Protein AF-A0A9Q0C2G9-F1 (afdb_monomer_lite)

Sequence (74 aa):
MAWTSEENKRFERALARYDEDTSDRWEKIAAMVGGGKTVEQIRRHYDELVQDVEQIESGNVRYTNSNRRNGRTN

Secondary structure (DSSP, 8-state):
-PPPHHHHHHHHHHHHHS-TT-TTHHHHHHHHH-TT--HHHHHHHHHHHHHHHHHHHTT---------------

Foldseek 3Di:
DDDDPLLVVQLVVLPVVQDPPRVVSLVSSCVSSDPPQDSVNSVVVVVVVVVQVVCVVVVNDPPPPPDDDDDDDD

Organism: NCBI:txid2022672

InterPro domains:
  IPR001005 SANT/Myb domain [PF00249] (2-46)
  IPR001005 SANT/Myb domain [PS50090] (1-50)
  IPR001005 SANT/Myb domain [SM00717] (2-52)
  IPR001005 SANT/Myb domain [cd00167] (2-50)
  IPR009057 Homedomain-like superfamily [SSF46689] (3-57)
  IPR017884 SANT domain [PS51293] (1-46)
  IPR044636 Transcription factor RADIALIS-like [PTHR43952] (2-70)

pLDDT: mean 79.88, std 17.28, range [45.94, 94.69]

Structure (mmCIF, N/CA/C/O backbone):
data_AF-A0A9Q0C2G9-F1
#
_entry.id   AF-A0A9Q0C2G9-F1
#
loop_
_atom_site.group_PDB
_atom_site.id
_atom_site.type_symbol
_atom_site.label_atom_id
_atom_site.label_alt_id
_atom_site.label_comp_id
_atom_site.label_asym_id
_atom_site.label_entity_id
_atom_site.label_seq_id
_atom_site.pdbx_PDB_ins_code
_atom_site.Cartn_x
_atom_site.Cartn_y
_atom_site.Cartn_z
_atom_site.occupancy
_atom_site.B_iso_or_equiv
_atom_site.auth_seq_id
_atom_site.auth_comp_id
_atom_site.auth_asym_id
_atom_site.auth_atom_id
_atom_site.pdbx_PDB_model_num
ATOM 1 N N . MET A 1 1 ? 14.824 3.199 -2.030 1.00 61.69 1 MET A N 1
ATOM 2 C CA . MET A 1 1 ? 14.788 2.272 -3.182 1.00 61.69 1 MET A CA 1
ATOM 3 C C . MET A 1 1 ? 13.573 2.622 -4.011 1.00 61.69 1 MET A C 1
ATOM 5 O O . MET A 1 1 ? 12.531 2.850 -3.415 1.00 61.69 1 MET A O 1
ATOM 9 N N . ALA A 1 2 ? 13.708 2.727 -5.331 1.00 81.75 2 ALA A N 1
ATOM 10 C CA . ALA A 1 2 ? 12.561 2.985 -6.196 1.00 81.75 2 ALA A CA 1
ATOM 11 C C . ALA A 1 2 ? 11.721 1.707 -6.345 1.00 81.75 2 ALA A C 1
ATOM 13 O O . ALA A 1 2 ? 12.286 0.618 -6.461 1.00 81.75 2 ALA A O 1
ATOM 14 N N . TRP A 1 3 ? 10.397 1.849 -6.332 1.00 87.88 3 TRP A N 1
ATOM 15 C CA . TRP A 1 3 ? 9.471 0.761 -6.631 1.00 87.88 3 TRP A CA 1
ATOM 16 C C . TRP A 1 3 ? 9.396 0.535 -8.136 1.00 87.88 3 TRP A C 1
ATOM 18 O O . TRP A 1 3 ? 9.190 1.468 -8.914 1.00 87.88 3 TRP A O 1
ATOM 28 N N . THR A 1 4 ? 9.556 -0.713 -8.559 1.00 90.75 4 THR A N 1
ATOM 29 C CA . THR A 1 4 ? 9.284 -1.089 -9.946 1.00 90.75 4 THR A CA 1
ATOM 30 C C . THR A 1 4 ? 7.780 -1.199 -10.180 1.00 90.75 4 THR A C 1
ATOM 32 O O . THR A 1 4 ? 6.998 -1.462 -9.265 1.00 90.75 4 THR A O 1
ATOM 35 N N . SER A 1 5 ? 7.350 -1.061 -11.437 1.00 89.56 5 SER A N 1
ATOM 36 C CA . SER A 1 5 ? 5.935 -1.222 -11.788 1.00 89.56 5 SER A CA 1
ATOM 37 C C . SER A 1 5 ? 5.395 -2.619 -11.465 1.00 89.56 5 SER A C 1
ATOM 39 O O . SER A 1 5 ? 4.200 -2.768 -11.235 1.00 89.56 5 SER A O 1
ATOM 41 N N . GLU A 1 6 ? 6.244 -3.649 -11.461 1.00 91.50 6 GLU A N 1
ATOM 42 C CA . GLU A 1 6 ? 5.821 -5.001 -11.096 1.00 91.50 6 GLU A CA 1
ATOM 43 C C . GLU A 1 6 ? 5.652 -5.160 -9.581 1.00 91.50 6 GLU A C 1
ATOM 45 O O . GLU A 1 6 ? 4.646 -5.718 -9.144 1.00 91.50 6 GLU A O 1
ATOM 50 N N . GLU A 1 7 ? 6.573 -4.617 -8.781 1.00 92.06 7 GLU A N 1
ATOM 51 C CA . GLU A 1 7 ? 6.433 -4.591 -7.321 1.00 92.06 7 GLU A CA 1
ATOM 52 C C . GLU A 1 7 ? 5.188 -3.804 -6.904 1.00 92.06 7 GLU A C 1
ATOM 54 O O . GLU A 1 7 ? 4.422 -4.290 -6.075 1.00 92.06 7 GLU A O 1
ATOM 59 N N . ASN A 1 8 ? 4.926 -2.651 -7.535 1.0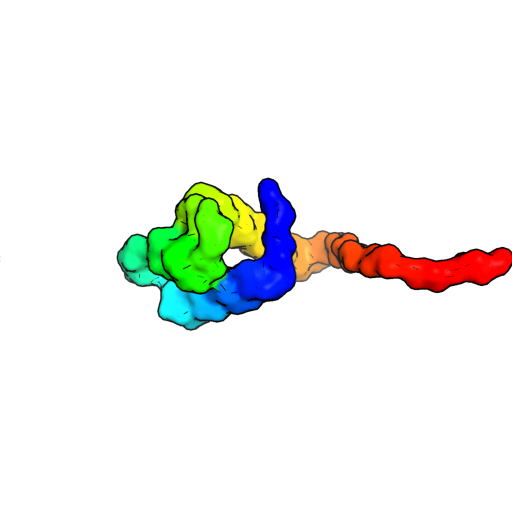0 91.12 8 ASN A N 1
ATOM 60 C CA . ASN A 1 8 ? 3.733 -1.856 -7.242 1.00 91.12 8 ASN A CA 1
ATOM 61 C C . ASN A 1 8 ? 2.444 -2.628 -7.556 1.00 91.12 8 ASN A C 1
ATOM 63 O O . ASN A 1 8 ? 1.539 -2.678 -6.733 1.00 91.12 8 ASN A O 1
ATOM 67 N N . LYS A 1 9 ? 2.385 -3.323 -8.701 1.00 92.44 9 LYS A N 1
ATOM 68 C CA . LYS A 1 9 ? 1.227 -4.167 -9.042 1.00 92.44 9 LYS A CA 1
ATOM 69 C C . LYS A 1 9 ? 0.999 -5.282 -8.025 1.00 92.44 9 LYS A C 1
ATOM 71 O O . LYS A 1 9 ? -0.144 -5.626 -7.735 1.00 92.44 9 LYS A O 1
ATOM 76 N N . ARG A 1 10 ? 2.069 -5.904 -7.518 1.00 94.69 10 ARG A N 1
ATOM 77 C CA . ARG A 1 10 ? 1.955 -6.936 -6.474 1.00 94.69 10 ARG A CA 1
ATOM 78 C C . ARG A 1 10 ? 1.491 -6.329 -5.154 1.00 94.69 10 ARG A C 1
ATOM 80 O O . ARG A 1 10 ? 0.658 -6.933 -4.491 1.00 94.69 10 ARG A O 1
ATOM 87 N N . PHE A 1 11 ? 1.977 -5.138 -4.817 1.00 94.19 11 PHE A N 1
ATOM 88 C CA . PHE A 1 11 ? 1.565 -4.388 -3.635 1.00 94.19 11 PHE A CA 1
ATOM 89 C C . PHE A 1 11 ? 0.077 -4.022 -3.677 1.00 94.19 11 PHE A C 1
ATOM 91 O O . PHE A 1 11 ? -0.643 -4.352 -2.742 1.00 94.19 11 PHE A O 1
ATOM 98 N N . GLU A 1 12 ? -0.420 -3.469 -4.784 1.00 93.06 12 GLU A N 1
ATOM 99 C CA . GLU A 1 12 ? -1.844 -3.143 -4.959 1.00 93.06 12 GLU A CA 1
ATOM 100 C C . GLU A 1 12 ? -2.739 -4.387 -4.844 1.00 93.06 12 GLU A C 1
ATOM 102 O O . GLU A 1 12 ? -3.763 -4.368 -4.162 1.00 93.06 12 GLU A O 1
ATOM 107 N N . ARG A 1 13 ? -2.332 -5.514 -5.447 1.00 93.94 13 ARG A N 1
ATOM 108 C CA . ARG A 1 13 ? -3.049 -6.794 -5.291 1.00 93.94 13 ARG A CA 1
ATOM 109 C C . ARG A 1 13 ? -3.032 -7.297 -3.851 1.00 93.94 13 ARG A C 1
ATOM 111 O O . ARG A 1 13 ? -4.017 -7.879 -3.405 1.00 93.94 13 ARG A O 1
ATOM 118 N N . ALA A 1 14 ? -1.921 -7.107 -3.146 1.00 94.44 14 ALA A N 1
ATOM 119 C CA . ALA A 1 14 ? -1.797 -7.502 -1.753 1.00 94.44 14 ALA A CA 1
ATOM 120 C C . ALA A 1 14 ? -2.701 -6.647 -0.856 1.00 94.44 14 ALA A C 1
ATOM 122 O O . ALA A 1 14 ? -3.379 -7.205 -0.001 1.00 94.44 14 ALA A O 1
ATOM 123 N N . LEU A 1 15 ? -2.788 -5.335 -1.097 1.00 93.31 15 LEU A N 1
ATOM 124 C CA . LEU A 1 15 ? -3.729 -4.448 -0.405 1.00 93.31 15 LEU A CA 1
ATOM 125 C C . LEU A 1 15 ? -5.187 -4.840 -0.654 1.00 93.31 15 LEU A C 1
ATOM 127 O O . LEU A 1 15 ? -5.979 -4.833 0.280 1.00 93.31 15 LEU A O 1
ATOM 131 N N . ALA A 1 16 ? -5.531 -5.232 -1.884 1.00 91.44 16 ALA A N 1
ATOM 132 C CA . ALA A 1 16 ? -6.875 -5.710 -2.212 1.00 91.44 16 ALA A CA 1
ATOM 133 C C . ALA A 1 16 ? -7.212 -7.066 -1.566 1.00 91.44 16 ALA A C 1
ATOM 135 O O . ALA A 1 16 ? -8.382 -7.402 -1.405 1.00 91.44 16 ALA A O 1
ATOM 136 N N . ARG A 1 17 ? -6.195 -7.871 -1.235 1.00 93.50 17 ARG A N 1
ATOM 137 C CA . ARG A 1 17 ? -6.365 -9.187 -0.606 1.00 93.50 17 ARG A CA 1
ATOM 138 C C . ARG A 1 17 ? -6.352 -9.133 0.920 1.00 93.50 17 ARG A C 1
ATOM 140 O O . ARG A 1 17 ? -6.992 -9.977 1.539 1.00 93.50 17 ARG A O 1
ATOM 147 N N . TYR A 1 18 ? -5.576 -8.222 1.495 1.00 93.00 18 TYR A N 1
ATOM 148 C CA . TYR A 1 18 ? -5.410 -8.060 2.933 1.00 93.00 18 TYR A CA 1
ATOM 149 C C . TYR A 1 18 ? -5.965 -6.695 3.337 1.00 93.00 18 TYR A C 1
ATOM 151 O O . TYR A 1 18 ? -5.303 -5.663 3.176 1.00 93.00 18 TYR A O 1
ATOM 159 N N . ASP A 1 19 ? -7.192 -6.718 3.841 1.00 88.25 19 ASP A N 1
ATOM 160 C CA . ASP A 1 19 ? -7.885 -5.587 4.456 1.00 88.25 19 ASP A CA 1
ATOM 161 C C . ASP A 1 19 ? -7.222 -5.136 5.773 1.00 88.25 19 ASP A C 1
ATOM 163 O O . ASP A 1 19 ? -6.245 -5.722 6.249 1.00 88.25 19 ASP A O 1
ATOM 167 N N . GLU A 1 20 ? -7.728 -4.041 6.337 1.00 85.69 20 GLU A N 1
ATOM 168 C CA . GLU A 1 20 ? -7.214 -3.416 7.562 1.00 85.69 20 GLU A CA 1
ATOM 169 C C . GLU A 1 20 ? -7.391 -4.280 8.820 1.00 85.69 20 GLU A C 1
ATOM 171 O O . GLU A 1 20 ? -6.589 -4.159 9.744 1.00 85.69 20 GLU A O 1
ATOM 176 N N . ASP A 1 21 ? -8.366 -5.192 8.831 1.00 89.00 21 ASP A N 1
ATOM 177 C CA . ASP A 1 21 ? -8.630 -6.129 9.933 1.00 89.00 21 ASP A CA 1
ATOM 178 C C . ASP A 1 21 ? -7.708 -7.359 9.910 1.00 89.00 21 ASP A C 1
ATOM 180 O O . ASP A 1 21 ? -7.645 -8.144 10.862 1.00 89.00 21 ASP A O 1
ATOM 184 N N . THR A 1 22 ? -6.948 -7.548 8.831 1.00 90.00 22 THR A N 1
ATOM 185 C CA . THR A 1 22 ? -6.035 -8.679 8.707 1.00 90.00 22 THR A CA 1
ATOM 186 C C . THR A 1 22 ? -4.875 -8.557 9.705 1.00 90.00 22 THR A C 1
ATOM 188 O O . THR A 1 22 ? -3.984 -7.719 9.561 1.00 90.00 22 THR A O 1
ATOM 191 N N . SER A 1 23 ? -4.798 -9.471 10.677 1.00 90.94 23 SER A N 1
ATOM 192 C CA . SER A 1 23 ? -3.605 -9.602 11.527 1.00 90.94 23 SER A CA 1
ATOM 193 C C . SER A 1 23 ? -2.363 -9.880 10.673 1.00 90.94 23 SER A C 1
ATOM 195 O O . SER A 1 23 ? -2.427 -10.628 9.686 1.00 90.94 23 SER A O 1
ATOM 197 N N . ASP A 1 24 ? -1.242 -9.251 11.027 1.00 91.56 24 ASP A N 1
ATOM 198 C CA . ASP A 1 24 ? 0.037 -9.356 10.309 1.00 91.56 24 ASP A CA 1
ATOM 199 C C . ASP A 1 24 ? -0.052 -8.912 8.834 1.00 91.56 24 ASP A C 1
ATOM 201 O O . ASP A 1 24 ? 0.730 -9.348 7.984 1.00 91.56 24 ASP A O 1
ATOM 205 N N . ARG A 1 25 ? -1.018 -8.033 8.505 1.00 94.31 25 ARG A N 1
ATOM 206 C CA . ARG A 1 25 ? -1.251 -7.483 7.155 1.00 94.31 25 ARG A CA 1
ATOM 207 C C . ARG A 1 25 ? 0.051 -7.111 6.456 1.00 94.31 25 ARG A C 1
ATOM 209 O O . ARG A 1 25 ? 0.305 -7.540 5.334 1.00 94.31 25 ARG A O 1
ATOM 216 N N . TRP A 1 26 ? 0.897 -6.338 7.130 1.00 94.19 26 TRP A N 1
ATOM 217 C CA . TRP A 1 26 ? 2.127 -5.813 6.544 1.00 94.19 26 TRP A CA 1
ATOM 218 C C . TRP A 1 26 ? 3.169 -6.890 6.243 1.00 94.19 26 TRP A C 1
ATOM 220 O O . TRP A 1 26 ? 3.858 -6.802 5.229 1.00 94.19 26 TRP A O 1
ATOM 230 N N . GLU A 1 27 ? 3.264 -7.918 7.081 1.00 94.19 27 GLU A N 1
ATOM 231 C CA . GLU A 1 27 ? 4.164 -9.054 6.864 1.00 94.19 27 GLU A CA 1
ATOM 232 C C . GLU A 1 27 ? 3.689 -9.901 5.681 1.00 94.19 27 GLU A C 1
ATOM 234 O O . GLU A 1 27 ? 4.484 -10.279 4.819 1.00 94.19 27 GLU A O 1
ATOM 239 N N . LYS A 1 28 ? 2.373 -10.110 5.568 1.00 93.62 28 LYS A N 1
ATOM 240 C CA . LYS A 1 28 ? 1.756 -10.807 4.431 1.00 93.62 28 LYS A CA 1
ATOM 241 C C . LYS A 1 28 ? 1.915 -10.034 3.121 1.00 93.62 28 LYS A C 1
ATOM 243 O O . LYS A 1 28 ? 2.181 -10.642 2.082 1.00 93.62 28 LYS A O 1
ATOM 248 N N . ILE A 1 29 ? 1.790 -8.706 3.158 1.00 93.94 29 ILE A N 1
ATOM 249 C CA . ILE A 1 29 ? 2.046 -7.849 1.995 1.00 93.94 29 ILE A CA 1
ATOM 250 C C . ILE A 1 29 ? 3.525 -7.912 1.607 1.00 93.94 29 ILE A C 1
ATOM 252 O O . ILE A 1 29 ? 3.821 -8.127 0.433 1.00 93.94 29 ILE A O 1
ATOM 256 N N . ALA A 1 30 ? 4.453 -7.794 2.562 1.00 93.81 30 ALA A N 1
ATOM 257 C CA . ALA A 1 30 ? 5.889 -7.895 2.291 1.00 93.81 30 ALA A CA 1
ATOM 258 C C . ALA A 1 30 ? 6.249 -9.238 1.632 1.00 93.81 30 ALA A C 1
ATOM 260 O O . ALA A 1 30 ? 6.963 -9.269 0.626 1.00 93.81 30 ALA A O 1
ATOM 261 N N . ALA A 1 31 ? 5.678 -10.338 2.131 1.00 92.81 31 ALA A N 1
ATOM 262 C CA . ALA A 1 31 ? 5.848 -11.664 1.547 1.00 92.81 31 ALA A CA 1
ATOM 263 C C . ALA A 1 31 ? 5.280 -11.765 0.118 1.00 92.81 31 ALA A C 1
ATOM 265 O O . ALA A 1 31 ? 5.903 -12.383 -0.745 1.00 92.81 31 ALA A O 1
ATOM 266 N N . MET A 1 32 ? 4.124 -11.147 -0.155 1.00 92.88 32 MET A N 1
ATOM 267 C CA . MET A 1 32 ? 3.488 -11.180 -1.479 1.00 92.88 32 MET A CA 1
ATOM 268 C C . MET A 1 32 ? 4.202 -10.300 -2.514 1.00 92.88 32 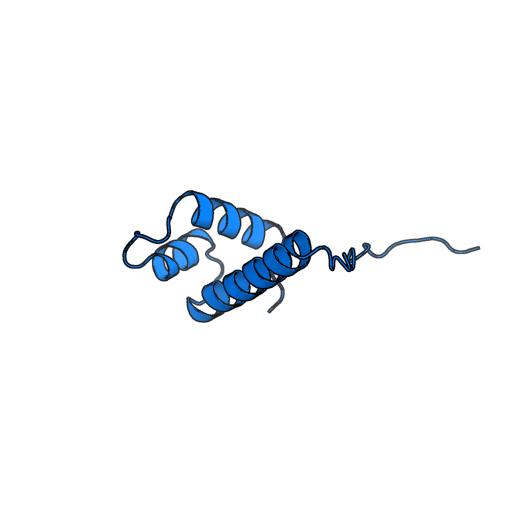MET A C 1
ATOM 270 O O . MET A 1 32 ? 4.323 -10.686 -3.678 1.00 92.88 32 MET A O 1
ATOM 274 N N . VAL A 1 33 ? 4.674 -9.119 -2.111 1.00 92.00 33 VAL A N 1
ATOM 275 C CA . VAL A 1 33 ? 5.480 -8.243 -2.973 1.00 92.00 33 VAL A CA 1
ATOM 276 C C . VAL A 1 33 ? 6.795 -8.943 -3.327 1.00 92.00 33 VAL A C 1
ATOM 278 O O . VAL A 1 33 ? 7.179 -8.994 -4.503 1.00 92.00 33 VAL A O 1
ATOM 281 N N . GLY A 1 34 ? 7.431 -9.559 -2.325 1.00 86.56 34 GLY A N 1
ATOM 282 C CA . GLY A 1 34 ? 8.713 -10.235 -2.467 1.00 86.56 34 GLY A CA 1
ATOM 283 C C . GLY A 1 34 ? 9.855 -9.251 -2.740 1.00 86.56 34 GLY A C 1
ATOM 284 O O . GLY A 1 34 ? 9.777 -8.066 -2.424 1.00 86.56 34 GLY A O 1
ATOM 285 N N . GLY A 1 35 ? 10.959 -9.745 -3.307 1.00 82.00 35 GLY A N 1
ATOM 286 C CA . GLY A 1 35 ? 12.067 -8.881 -3.746 1.00 82.00 35 GLY A CA 1
ATOM 287 C C . GLY A 1 35 ? 12.874 -8.225 -2.618 1.00 82.00 35 GLY A C 1
ATOM 288 O O . GLY A 1 35 ? 13.575 -7.246 -2.860 1.00 82.00 35 GLY A O 1
ATOM 289 N N . GLY A 1 36 ? 12.779 -8.744 -1.388 1.00 85.88 36 GLY A N 1
ATOM 290 C CA . GLY A 1 36 ? 13.534 -8.243 -0.234 1.00 85.88 36 GLY A CA 1
ATOM 291 C C . GLY A 1 36 ? 12.999 -6.939 0.363 1.00 85.88 36 GLY A C 1
ATOM 292 O O . GLY A 1 36 ? 13.713 -6.290 1.126 1.00 85.88 36 GLY A O 1
ATOM 293 N N . LYS A 1 37 ? 11.767 -6.538 0.024 1.00 88.44 37 LYS A N 1
ATOM 294 C CA . LYS A 1 37 ? 11.123 -5.372 0.634 1.00 88.44 37 LYS A CA 1
ATOM 295 C C . LYS A 1 37 ? 10.776 -5.652 2.096 1.00 88.44 37 LYS A C 1
ATOM 297 O O . LYS A 1 37 ? 10.146 -6.661 2.406 1.00 88.44 37 LYS A O 1
ATOM 302 N N . THR A 1 38 ? 11.189 -4.761 2.993 1.00 92.44 38 THR A N 1
ATOM 303 C CA . THR A 1 38 ? 10.891 -4.885 4.427 1.00 92.44 38 THR A CA 1
ATOM 304 C C . THR A 1 38 ? 9.506 -4.341 4.750 1.00 92.44 38 THR A C 1
ATOM 306 O O . THR A 1 38 ? 8.983 -3.484 4.039 1.00 92.44 38 THR A O 1
ATOM 309 N N . VAL A 1 39 ? 8.930 -4.783 5.869 1.00 92.62 39 VAL A N 1
ATOM 310 C CA . VAL A 1 39 ? 7.652 -4.267 6.390 1.00 92.62 39 VAL A CA 1
ATOM 311 C C . VAL A 1 39 ? 7.648 -2.737 6.493 1.00 92.62 39 VAL A C 1
ATOM 313 O O . VAL A 1 39 ? 6.657 -2.102 6.144 1.00 92.62 39 VAL A O 1
ATOM 316 N N . GLU A 1 40 ? 8.760 -2.126 6.902 1.00 92.62 40 GLU A N 1
ATOM 317 C CA . GLU A 1 40 ? 8.892 -0.665 6.972 1.00 92.62 40 GLU A CA 1
ATOM 318 C C . GLU A 1 40 ? 8.787 0.002 5.595 1.00 92.62 40 GLU A C 1
ATOM 320 O O . GLU A 1 40 ? 8.127 1.029 5.453 1.00 92.62 40 GLU A O 1
ATOM 325 N N . GLN A 1 41 ? 9.389 -0.593 4.559 1.00 92.12 41 GLN A N 1
ATOM 326 C CA . GLN A 1 41 ? 9.286 -0.088 3.187 1.00 92.12 41 GLN A CA 1
ATOM 327 C C . GLN A 1 41 ? 7.868 -0.231 2.631 1.00 92.12 41 GLN A C 1
ATOM 329 O O . GLN A 1 41 ? 7.421 0.642 1.892 1.00 92.12 41 GLN A O 1
ATOM 334 N N . ILE A 1 42 ? 7.164 -1.307 2.995 1.00 93.94 42 ILE A N 1
ATOM 335 C CA . ILE A 1 42 ? 5.755 -1.504 2.642 1.00 93.94 42 ILE A CA 1
ATOM 336 C C . ILE A 1 42 ? 4.881 -0.426 3.294 1.00 93.94 42 ILE A C 1
ATOM 338 O O . ILE A 1 42 ? 4.075 0.188 2.602 1.00 93.94 42 ILE A O 1
ATOM 342 N N . ARG A 1 43 ? 5.053 -0.176 4.599 1.00 92.56 43 ARG A N 1
ATOM 343 C CA . ARG A 1 43 ? 4.275 0.838 5.332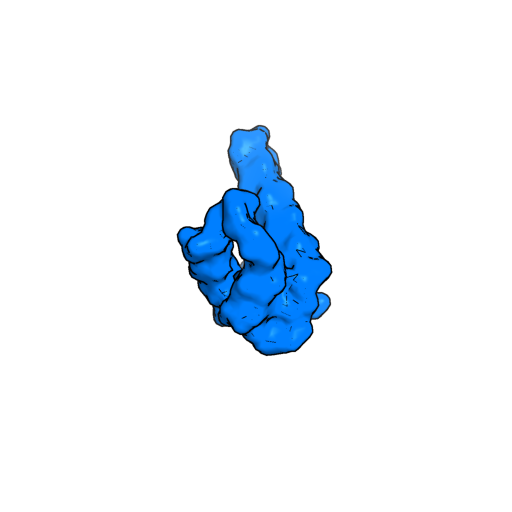 1.00 92.56 43 ARG A CA 1
ATOM 344 C C . ARG A 1 43 ? 4.504 2.235 4.777 1.00 92.56 43 ARG A C 1
ATOM 346 O O . ARG A 1 43 ? 3.545 2.909 4.441 1.00 92.56 43 ARG A O 1
ATOM 353 N N . ARG A 1 44 ? 5.766 2.621 4.569 1.00 92.75 44 ARG A N 1
ATOM 354 C CA . ARG A 1 44 ? 6.093 3.925 3.983 1.00 92.75 44 ARG A CA 1
ATOM 355 C C . ARG A 1 44 ? 5.436 4.124 2.614 1.00 92.75 44 ARG A C 1
ATOM 357 O O . ARG A 1 44 ? 4.881 5.184 2.361 1.00 92.75 44 ARG A O 1
ATOM 364 N N . HIS A 1 45 ? 5.490 3.107 1.753 1.00 92.19 45 HIS A N 1
ATOM 365 C CA . HIS A 1 45 ? 4.876 3.176 0.424 1.00 92.19 45 HIS A CA 1
ATOM 366 C C . HIS A 1 45 ? 3.348 3.274 0.498 1.00 92.19 45 HIS A C 1
ATOM 368 O O . HIS A 1 45 ? 2.725 3.937 -0.324 1.00 92.19 45 HIS A O 1
ATOM 374 N N . TYR A 1 46 ? 2.741 2.642 1.505 1.00 92.38 46 TYR A N 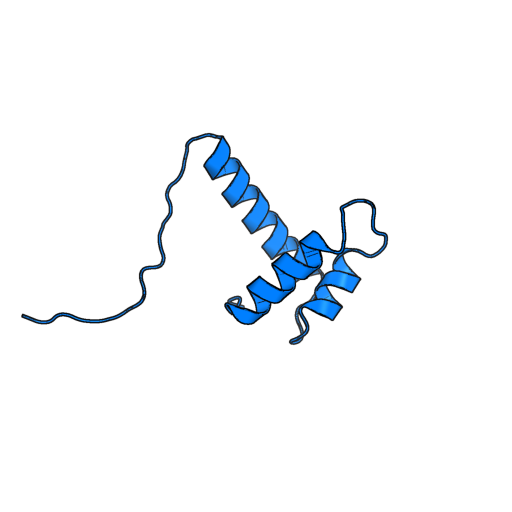1
ATOM 375 C CA . TYR A 1 46 ? 1.320 2.801 1.796 1.00 92.38 46 TYR A CA 1
ATOM 376 C C . TYR A 1 46 ? 0.978 4.222 2.256 1.00 92.38 46 TYR A C 1
ATOM 378 O O . TYR A 1 46 ? 0.041 4.803 1.725 1.00 92.38 46 TYR A O 1
ATOM 386 N N . ASP A 1 47 ? 1.742 4.800 3.186 1.00 90.69 47 ASP A N 1
ATOM 387 C CA . ASP A 1 47 ? 1.529 6.178 3.649 1.00 90.69 47 ASP A CA 1
ATOM 388 C C . ASP A 1 47 ? 1.654 7.195 2.502 1.00 90.69 47 ASP A C 1
ATOM 390 O O . ASP A 1 47 ? 0.862 8.131 2.417 1.00 90.69 47 ASP A O 1
ATOM 394 N 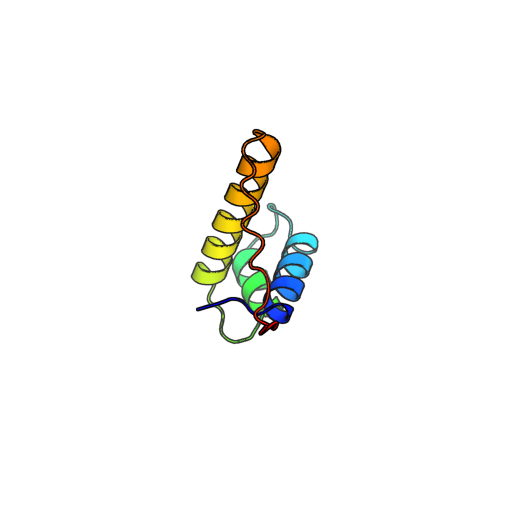N . GLU A 1 48 ? 2.625 7.002 1.601 1.00 88.75 48 GLU A N 1
ATOM 395 C CA . GLU A 1 48 ? 2.786 7.816 0.388 1.00 88.75 48 GLU A CA 1
ATOM 396 C C . GLU A 1 48 ? 1.556 7.684 -0.532 1.00 88.75 48 GLU A C 1
ATOM 398 O O . GLU A 1 48 ? 1.028 8.692 -0.998 1.00 88.75 48 GLU A O 1
ATOM 403 N N . LEU A 1 49 ? 1.036 6.464 -0.723 1.00 88.06 49 LEU A N 1
ATOM 404 C CA . LEU A 1 49 ? -0.179 6.223 -1.510 1.00 88.06 49 LEU A CA 1
ATOM 405 C C . LEU A 1 49 ? -1.420 6.882 -0.887 1.00 88.06 49 LEU A C 1
ATOM 407 O O . LEU A 1 49 ? -2.219 7.474 -1.609 1.00 88.06 49 LEU A O 1
ATOM 411 N N . VAL A 1 50 ? -1.591 6.782 0.434 1.00 87.19 50 VAL A N 1
ATOM 412 C CA . VAL A 1 50 ? -2.718 7.403 1.148 1.00 87.19 50 VAL A CA 1
ATOM 413 C C . VAL A 1 50 ? -2.656 8.920 1.007 1.00 87.19 50 VAL A C 1
ATOM 415 O O . VAL A 1 50 ? -3.646 9.524 0.608 1.00 87.19 50 VAL A O 1
ATOM 418 N N . GLN A 1 51 ? -1.488 9.528 1.229 1.00 83.69 51 GLN A N 1
ATOM 419 C CA . GLN A 1 51 ? -1.311 10.973 1.066 1.00 83.69 51 GLN A CA 1
ATOM 420 C C . GLN A 1 51 ? -1.572 11.446 -0.368 1.00 83.69 51 GLN A C 1
ATOM 422 O O . GLN A 1 51 ? -2.112 12.538 -0.559 1.00 83.69 51 GLN A O 1
ATOM 427 N N . ASP A 1 52 ? -1.194 10.662 -1.380 1.00 79.75 52 ASP A N 1
ATOM 428 C CA . ASP A 1 52 ? -1.501 10.973 -2.778 1.00 79.75 52 ASP A CA 1
ATOM 429 C C . ASP A 1 52 ? -3.015 10.924 -3.040 1.00 79.75 52 ASP A C 1
ATOM 431 O O . ASP A 1 52 ? -3.559 11.828 -3.677 1.00 79.75 52 ASP A O 1
ATOM 435 N N . VAL A 1 53 ? -3.718 9.912 -2.518 1.00 80.56 53 VAL A N 1
ATOM 436 C CA . VAL A 1 53 ? -5.182 9.792 -2.641 1.00 80.56 53 VAL A CA 1
ATOM 437 C C . VAL A 1 53 ? -5.897 10.933 -1.913 1.00 80.56 53 VAL A C 1
ATOM 439 O O . VAL A 1 53 ? -6.761 11.581 -2.501 1.00 80.56 53 VAL A O 1
ATOM 442 N N . GLU A 1 54 ? -5.495 11.259 -0.685 1.00 77.62 54 GLU A N 1
ATOM 443 C CA . GLU A 1 54 ? -6.067 12.369 0.089 1.00 77.62 54 GLU A CA 1
ATOM 444 C C . GLU A 1 54 ? -5.853 13.729 -0.603 1.00 77.62 54 GLU A C 1
ATOM 446 O O . GLU A 1 54 ? -6.738 14.592 -0.615 1.00 77.62 54 GLU A O 1
ATOM 451 N N . GLN A 1 55 ? -4.698 13.934 -1.245 1.00 67.06 55 GLN A N 1
ATOM 452 C CA . GLN A 1 55 ? -4.436 15.126 -2.060 1.00 67.06 55 GLN A CA 1
ATOM 453 C C . GLN A 1 55 ? -5.285 15.169 -3.340 1.00 67.06 55 GLN A C 1
ATOM 455 O O . GLN A 1 55 ? -5.651 16.258 -3.798 1.00 67.06 55 GLN A O 1
ATOM 460 N N . ILE A 1 56 ? -5.636 14.008 -3.905 1.00 61.59 56 ILE A N 1
ATOM 461 C CA . ILE A 1 56 ? -6.563 13.910 -5.038 1.00 61.59 56 ILE A CA 1
ATOM 462 C C . ILE A 1 56 ? -7.980 14.315 -4.618 1.00 61.59 56 ILE A C 1
ATOM 464 O O . ILE A 1 56 ? -8.608 15.140 -5.285 1.00 61.59 56 ILE A O 1
ATOM 468 N N . GLU A 1 57 ? -8.470 13.772 -3.504 1.00 60.50 57 GLU A N 1
ATOM 469 C CA . GLU A 1 57 ? -9.843 13.983 -3.028 1.00 60.50 57 GLU A CA 1
ATOM 470 C C . GLU A 1 57 ? -10.078 15.388 -2.456 1.00 60.50 57 GLU A C 1
ATOM 472 O O . GLU A 1 57 ? -11.165 15.946 -2.605 1.00 60.50 57 GLU A O 1
ATOM 477 N N . SER A 1 58 ? -9.044 16.015 -1.890 1.00 61.06 58 SER A N 1
ATOM 478 C CA . SER A 1 58 ? -9.082 17.420 -1.449 1.00 61.06 58 SER A CA 1
ATOM 479 C C . SER A 1 58 ? -9.012 18.443 -2.598 1.00 61.06 58 SER A C 1
ATOM 481 O O . SER A 1 58 ? -9.012 19.651 -2.352 1.00 61.06 58 SER A O 1
ATOM 483 N N . GLY A 1 59 ? -8.988 17.991 -3.861 1.00 54.19 59 GLY A N 1
ATOM 484 C CA . GLY A 1 59 ? -8.995 18.851 -5.048 1.00 54.19 59 GLY A CA 1
ATOM 485 C C . GLY A 1 59 ? -7.649 19.514 -5.358 1.00 54.19 59 GLY A C 1
ATOM 486 O O . GLY A 1 59 ? -7.603 20.460 -6.145 1.00 54.19 59 GLY A O 1
ATOM 487 N N . ASN A 1 60 ? -6.550 19.033 -4.771 1.00 51.75 60 ASN A N 1
ATOM 488 C CA . ASN A 1 60 ? -5.235 19.670 -4.843 1.00 51.75 60 ASN A CA 1
ATOM 489 C C . ASN A 1 60 ? -4.231 18.850 -5.671 1.00 51.75 60 ASN A C 1
ATOM 491 O O . ASN A 1 60 ? -3.079 18.656 -5.284 1.00 51.75 60 ASN A O 1
ATOM 495 N N . VAL A 1 61 ? -4.660 18.335 -6.829 1.00 52.94 61 VAL A N 1
ATOM 496 C CA . VAL A 1 61 ? -3.824 17.408 -7.601 1.00 52.94 61 VAL A CA 1
ATOM 497 C C . VAL A 1 61 ? -2.817 18.145 -8.477 1.00 52.94 61 VAL A C 1
ATOM 499 O O . VAL A 1 61 ? -3.118 18.578 -9.590 1.00 52.94 61 VAL A O 1
ATOM 502 N N . ARG A 1 62 ? -1.560 18.194 -8.030 1.00 52.47 62 ARG A N 1
ATOM 503 C CA . ARG A 1 62 ? -0.421 18.179 -8.952 1.00 52.47 62 ARG A CA 1
ATOM 504 C C . ARG A 1 62 ? -0.074 16.724 -9.249 1.00 52.47 62 ARG A C 1
ATOM 506 O O . ARG A 1 62 ? 0.817 16.158 -8.631 1.00 52.47 62 ARG A O 1
ATOM 513 N N . TYR A 1 63 ? -0.725 16.139 -10.255 1.00 49.94 63 TYR A N 1
ATOM 514 C CA . TYR A 1 63 ? -0.159 14.976 -10.935 1.00 49.94 63 TYR A CA 1
ATOM 515 C C . TYR A 1 63 ? 1.159 15.428 -11.572 1.00 49.94 63 TYR A C 1
ATOM 517 O O . TYR A 1 63 ? 1.174 15.897 -12.713 1.00 49.94 63 TYR A O 1
ATOM 525 N N . THR A 1 64 ? 2.295 15.294 -10.885 1.00 50.22 64 THR A N 1
ATOM 526 C CA . THR A 1 64 ? 3.564 15.232 -11.609 1.00 50.22 64 THR A CA 1
ATOM 527 C C . THR A 1 64 ? 3.623 13.853 -12.239 1.00 50.22 64 THR A C 1
ATOM 529 O O . THR A 1 64 ? 4.232 12.921 -11.720 1.00 50.22 64 THR A O 1
ATOM 532 N N . ASN A 1 65 ? 2.927 13.734 -13.370 1.00 45.94 65 ASN A N 1
ATOM 533 C CA . ASN A 1 65 ? 3.177 12.727 -14.376 1.00 45.94 65 ASN A CA 1
ATOM 534 C C . ASN A 1 65 ? 4.697 12.662 -14.563 1.00 45.94 65 ASN A C 1
ATOM 536 O O . ASN A 1 65 ? 5.298 13.582 -15.123 1.00 45.94 65 ASN A O 1
ATOM 540 N N . SER A 1 66 ? 5.328 11.608 -14.047 1.00 52.81 66 SER A N 1
ATOM 541 C CA . SER A 1 66 ? 6.715 11.288 -14.362 1.00 52.81 66 SER A CA 1
ATOM 542 C C . SER A 1 66 ? 6.737 10.853 -15.822 1.00 52.81 66 SER A C 1
ATOM 544 O O . SER A 1 66 ? 6.712 9.665 -16.146 1.00 52.81 66 SER A O 1
ATOM 546 N N . ASN A 1 67 ? 6.695 11.847 -16.713 1.00 48.88 67 ASN A N 1
ATOM 547 C CA . ASN A 1 67 ? 6.769 11.658 -18.141 1.00 48.88 67 ASN A CA 1
ATOM 548 C C . ASN A 1 67 ? 8.125 11.027 -18.440 1.00 48.88 67 ASN A C 1
ATOM 550 O O . ASN A 1 67 ? 9.188 11.632 -18.287 1.00 48.88 67 ASN A O 1
ATOM 554 N N . ARG A 1 68 ? 8.035 9.758 -18.821 1.00 46.06 68 ARG A N 1
ATOM 555 C CA . ARG A 1 68 ? 9.053 8.968 -19.491 1.00 46.06 68 ARG A CA 1
ATOM 556 C C . ARG A 1 68 ? 9.945 9.855 -20.363 1.00 46.06 68 ARG A C 1
ATOM 558 O O . ARG A 1 68 ? 9.472 10.567 -21.245 1.00 46.06 68 ARG A O 1
ATOM 565 N N . ARG A 1 69 ? 11.258 9.733 -20.162 1.00 57.38 69 ARG A N 1
ATOM 566 C CA . ARG A 1 69 ? 12.258 10.074 -21.179 1.00 57.38 69 ARG A CA 1
ATOM 567 C C . ARG A 1 69 ? 11.830 9.444 -22.513 1.00 57.38 69 ARG A C 1
ATOM 569 O O . ARG A 1 69 ? 11.739 8.221 -22.562 1.00 57.38 69 ARG A O 1
ATOM 576 N N . ASN A 1 70 ? 11.588 10.236 -23.560 1.00 48.44 70 ASN A N 1
ATOM 577 C CA . ASN A 1 70 ? 12.388 10.206 -24.794 1.00 48.44 70 ASN A CA 1
ATOM 578 C C . ASN A 1 70 ? 11.867 11.165 -25.881 1.00 48.44 70 ASN A C 1
ATOM 580 O O . ASN A 1 70 ? 10.705 11.100 -26.265 1.00 48.44 70 ASN A O 1
ATOM 584 N N . GLY A 1 71 ? 12.803 11.919 -26.467 1.00 49.88 71 GLY A N 1
ATOM 585 C CA . GLY A 1 71 ? 12.828 12.221 -27.899 1.00 49.88 71 GLY A CA 1
ATOM 586 C C . GLY A 1 71 ? 11.969 13.377 -28.411 1.00 49.88 71 GLY A C 1
ATOM 587 O O . GLY A 1 71 ? 10.794 13.190 -28.712 1.00 49.88 71 GLY A O 1
ATOM 588 N N . ARG A 1 72 ? 12.625 14.508 -28.701 1.00 46.81 72 ARG A N 1
ATOM 589 C CA . ARG A 1 72 ? 12.737 15.029 -30.078 1.00 46.81 72 ARG A CA 1
ATOM 590 C C . ARG A 1 72 ? 13.657 16.250 -30.128 1.00 46.81 72 ARG A C 1
ATOM 592 O O . ARG A 1 72 ? 13.325 17.324 -29.649 1.00 46.81 72 ARG A O 1
ATOM 599 N N . THR A 1 73 ? 14.822 16.026 -30.723 1.00 52.72 73 THR A N 1
ATOM 600 C CA . THR A 1 73 ? 15.564 17.005 -31.515 1.00 52.72 73 THR A CA 1
ATOM 601 C C . THR A 1 73 ? 14.668 17.583 -32.611 1.00 52.72 73 THR A C 1
ATOM 603 O O . THR A 1 73 ? 14.038 16.805 -33.333 1.00 52.72 73 THR A O 1
ATOM 606 N N . ASN A 1 74 ? 14.647 18.906 -32.750 1.00 49.94 74 ASN A N 1
ATOM 607 C CA . ASN A 1 74 ? 15.031 19.621 -33.973 1.00 49.94 74 ASN A CA 1
ATOM 608 C C . ASN A 1 74 ? 15.147 21.113 -33.658 1.00 49.94 74 ASN A C 1
ATOM 610 O O . ASN A 1 74 ? 14.130 21.678 -33.200 1.00 49.9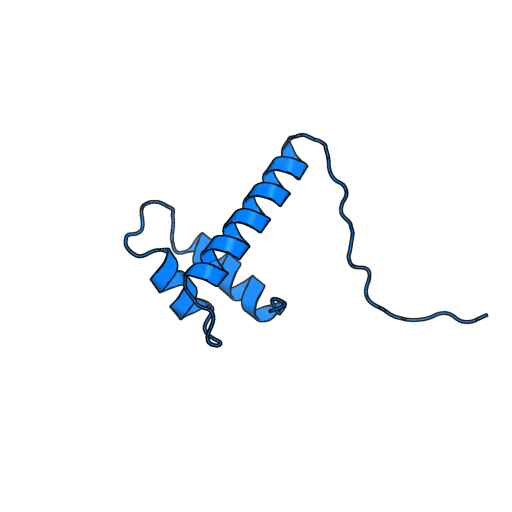4 74 ASN A O 1
#

Radius of gyration: 15.31 Å; chains: 1; bounding box: 25×31×46 Å